Protein AF-A0A4R3K3B2-F1 (afdb_monomer)

Secondary structure (DSSP, 8-state):
---TTS-HHHHHHHHHHHH-S-EEHHHHHHHHHHHHT---S-HHHHHHHHHHHHHT-TTEEEEETTEEEETTTS-GGGGGSSS---------

Organism: NCBI:txid86956

Radius of gyration: 15.4 Å; Cα contacts (8 Å, |Δi|>4): 77; chains: 1; bounding box: 49×32×31 Å

Sequence (92 aa):
MDFTNKTDADVAYYILSELGEAIFYKELIMKVIEAKNKPIQSLPAVISEIYTMINMDSRFHHIGGGMWELTEWVPQDAKSMSASSASAANSK

Structure (mmCIF, N/CA/C/O backbone):
data_AF-A0A4R3K3B2-F1
#
_entry.id   AF-A0A4R3K3B2-F1
#
loop_
_atom_site.group_PDB
_atom_site.id
_atom_site.type_symbol
_atom_site.label_atom_id
_atom_site.label_alt_id
_atom_site.label_comp_id
_atom_site.label_asym_id
_atom_site.label_entity_id
_atom_site.label_seq_id
_atom_site.pdbx_PDB_ins_code
_atom_site.Cartn_x
_atom_site.Cartn_y
_atom_site.Cartn_z
_atom_site.occupancy
_atom_site.B_iso_or_equiv
_atom_site.auth_seq_id
_atom_site.auth_comp_id
_atom_site.auth_asym_id
_atom_site.auth_atom_id
_atom_site.pdbx_PDB_model_num
ATOM 1 N N . MET A 1 1 ? -17.329 -5.927 -5.373 1.00 64.81 1 MET A N 1
ATOM 2 C CA . MET A 1 1 ? -16.615 -7.074 -4.773 1.00 64.81 1 MET A CA 1
ATOM 3 C C . MET A 1 1 ? -16.617 -6.889 -3.261 1.00 64.81 1 MET A C 1
ATOM 5 O O . MET A 1 1 ? -16.506 -5.747 -2.836 1.00 64.81 1 MET A O 1
ATOM 9 N N . ASP A 1 2 ? -16.816 -7.943 -2.465 1.00 78.94 2 ASP A N 1
ATOM 10 C CA . ASP A 1 2 ? -16.788 -7.839 -0.996 1.00 78.94 2 ASP A CA 1
ATOM 11 C C . ASP A 1 2 ? -15.362 -8.082 -0.471 1.00 78.94 2 ASP A C 1
ATOM 13 O O . ASP A 1 2 ? -14.800 -9.167 -0.641 1.00 78.94 2 ASP A O 1
ATOM 17 N N . PHE A 1 3 ? -14.774 -7.056 0.148 1.00 86.69 3 PHE A N 1
ATOM 18 C CA . PHE A 1 3 ? -13.428 -7.084 0.732 1.00 86.69 3 PHE A CA 1
ATOM 19 C C . PHE A 1 3 ? -13.437 -7.250 2.255 1.00 86.69 3 PHE A C 1
ATOM 21 O O . PHE A 1 3 ? -12.375 -7.282 2.877 1.00 86.69 3 PHE A O 1
ATOM 28 N N . THR A 1 4 ? -14.611 -7.396 2.873 1.00 79.25 4 THR A N 1
ATOM 29 C CA . THR A 1 4 ? -14.772 -7.392 4.334 1.00 79.25 4 THR A CA 1
ATOM 30 C C . THR A 1 4 ? -13.892 -8.437 5.031 1.00 79.25 4 THR A C 1
ATOM 32 O O . THR A 1 4 ? -13.289 -8.145 6.071 1.00 79.25 4 THR A O 1
ATOM 35 N N . ASN A 1 5 ? -13.760 -9.618 4.416 1.00 84.44 5 ASN A N 1
ATOM 36 C CA . ASN A 1 5 ? -13.000 -10.767 4.924 1.00 84.44 5 ASN A CA 1
ATOM 37 C C . ASN A 1 5 ? -11.605 -10.933 4.289 1.00 84.44 5 ASN A C 1
ATOM 39 O O . ASN A 1 5 ? -10.952 -11.948 4.514 1.00 84.44 5 ASN A O 1
ATOM 43 N N . LYS A 1 6 ? -11.145 -9.971 3.479 1.00 90.56 6 LYS A N 1
ATOM 44 C CA . LYS A 1 6 ? -9.824 -10.014 2.835 1.00 90.56 6 LYS A CA 1
ATOM 45 C C . LYS A 1 6 ? -8.775 -9.263 3.660 1.00 90.56 6 LYS A C 1
ATOM 47 O O . LYS A 1 6 ? -9.076 -8.268 4.334 1.00 90.56 6 LYS A O 1
ATOM 52 N N . THR A 1 7 ? -7.534 -9.746 3.608 1.00 94.44 7 THR A N 1
ATOM 53 C CA . THR A 1 7 ? -6.393 -9.046 4.215 1.00 94.44 7 THR A CA 1
ATOM 54 C C . THR A 1 7 ? -6.118 -7.744 3.461 1.00 94.44 7 THR A C 1
ATOM 56 O O . THR A 1 7 ? -6.496 -7.608 2.300 1.00 94.44 7 THR A O 1
ATOM 59 N N . ASP A 1 8 ? -5.475 -6.766 4.101 1.00 95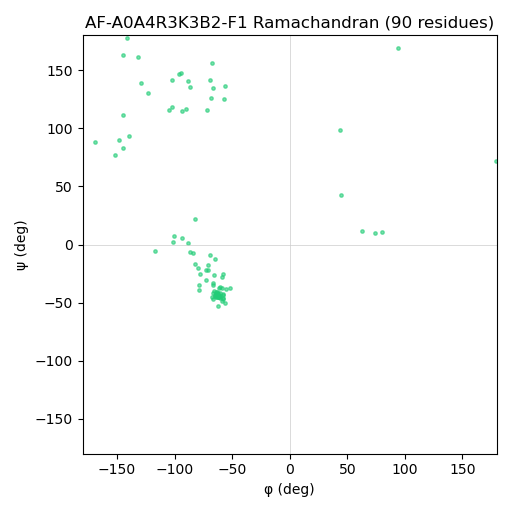.25 8 ASP A N 1
ATOM 60 C CA . ASP A 1 8 ? -5.115 -5.500 3.442 1.00 95.25 8 ASP A CA 1
ATOM 61 C C . ASP A 1 8 ? -4.210 -5.716 2.225 1.00 95.25 8 ASP A C 1
ATOM 63 O O . ASP A 1 8 ? -4.406 -5.084 1.188 1.00 95.25 8 ASP A O 1
ATOM 67 N N . ALA A 1 9 ? -3.292 -6.680 2.322 1.00 96.62 9 ALA A N 1
ATOM 68 C CA . ALA A 1 9 ? -2.444 -7.097 1.216 1.00 96.62 9 ALA A CA 1
ATOM 69 C C . ALA A 1 9 ? -3.257 -7.717 0.064 1.00 96.62 9 ALA A C 1
ATOM 71 O O . ALA A 1 9 ? -3.024 -7.392 -1.092 1.00 96.62 9 ALA A O 1
ATOM 72 N N . ASP A 1 10 ? -4.275 -8.540 0.334 1.00 96.94 10 ASP A N 1
ATOM 73 C CA . ASP A 1 10 ? -5.113 -9.093 -0.744 1.00 96.94 10 ASP A CA 1
ATOM 74 C C . ASP A 1 10 ? -5.937 -8.023 -1.463 1.00 96.94 10 ASP A C 1
ATOM 76 O O . ASP A 1 10 ? -6.160 -8.114 -2.671 1.00 96.94 10 ASP A O 1
ATOM 80 N N . VAL A 1 11 ? -6.395 -7.007 -0.729 1.00 97.12 11 VAL A N 1
ATOM 81 C CA . VAL A 1 11 ? -7.095 -5.857 -1.314 1.00 97.12 11 VAL A CA 1
ATOM 82 C C . VAL A 1 11 ? -6.131 -5.039 -2.172 1.00 97.12 11 VAL A C 1
ATOM 84 O O . VAL A 1 11 ? -6.464 -4.707 -3.306 1.00 97.12 11 VAL A O 1
ATOM 87 N N . ALA A 1 12 ? -4.922 -4.766 -1.673 1.00 97.69 12 ALA A N 1
ATOM 88 C CA . ALA A 1 12 ? -3.883 -4.060 -2.420 1.00 97.69 12 ALA A CA 1
ATOM 89 C C . ALA A 1 12 ? -3.478 -4.811 -3.701 1.00 97.69 12 ALA A C 1
ATOM 91 O O . ALA A 1 12 ? -3.3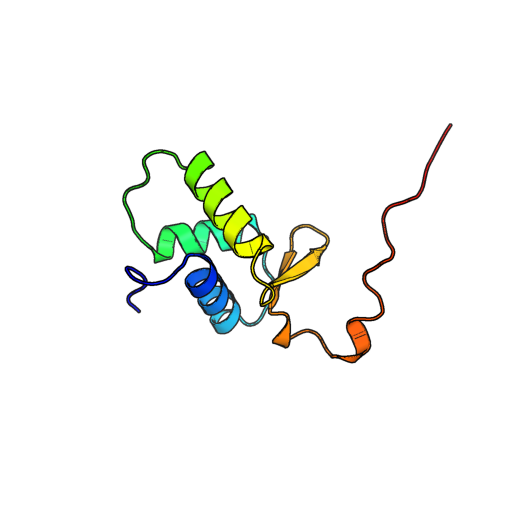47 -4.193 -4.756 1.00 97.69 12 ALA A O 1
ATOM 92 N N . TYR A 1 13 ? -3.347 -6.140 -3.627 1.00 97.62 13 TYR A N 1
ATOM 93 C CA . TYR A 1 13 ? -3.041 -6.991 -4.778 1.00 97.62 13 TYR A CA 1
ATOM 94 C C . TYR A 1 13 ? -4.135 -6.881 -5.840 1.00 97.62 13 TYR A C 1
ATOM 96 O O . TYR A 1 13 ? -3.835 -6.681 -7.014 1.00 97.62 13 TYR A O 1
ATOM 104 N N . TYR A 1 14 ? -5.405 -6.955 -5.429 1.00 97.00 14 TYR A N 1
ATOM 105 C CA . TYR A 1 14 ? -6.532 -6.786 -6.344 1.00 97.00 14 TYR A CA 1
ATOM 106 C C . TYR A 1 14 ? -6.546 -5.392 -6.984 1.00 97.00 14 TYR A C 1
ATOM 108 O O . TYR A 1 14 ? -6.705 -5.286 -8.193 1.00 97.00 14 TYR A O 1
ATOM 116 N N . ILE A 1 15 ? -6.326 -4.329 -6.204 1.00 97.25 15 ILE A N 1
ATOM 117 C CA . ILE A 1 15 ? -6.282 -2.953 -6.723 1.00 97.25 15 ILE A CA 1
ATOM 118 C C . ILE A 1 15 ? -5.206 -2.802 -7.800 1.00 97.25 15 ILE A C 1
ATOM 120 O O . ILE A 1 15 ? -5.488 -2.238 -8.853 1.00 97.25 15 ILE A O 1
ATOM 124 N N . LEU A 1 16 ? -3.993 -3.305 -7.551 1.00 97.50 16 LEU A N 1
ATOM 125 C CA . LEU A 1 16 ? -2.925 -3.277 -8.549 1.00 97.50 16 LEU A CA 1
ATOM 126 C C . LEU A 1 16 ? -3.279 -4.139 -9.766 1.00 97.50 16 LEU A C 1
ATOM 128 O O . LEU A 1 16 ? -3.116 -3.678 -10.889 1.00 97.50 16 LEU A O 1
ATOM 132 N N . SER A 1 17 ? -3.821 -5.341 -9.558 1.00 96.62 17 SER A N 1
ATOM 133 C CA . SER A 1 17 ? -4.220 -6.249 -10.645 1.00 96.62 17 SER A CA 1
ATOM 134 C C . SER A 1 17 ? -5.238 -5.614 -11.595 1.00 96.62 17 SER A C 1
ATOM 136 O O . SER A 1 17 ? -5.106 -5.743 -12.807 1.00 96.62 17 SER A O 1
ATOM 138 N N . GLU A 1 18 ? -6.232 -4.905 -11.055 1.00 96.69 18 GLU A N 1
ATOM 139 C CA . GLU A 1 18 ? -7.250 -4.215 -11.857 1.00 96.69 18 GLU A CA 1
ATOM 140 C C . GLU A 1 18 ? -6.705 -2.967 -12.554 1.00 96.69 18 GLU A C 1
ATOM 142 O O . GLU A 1 18 ? -7.195 -2.589 -13.616 1.00 96.69 18 GLU A O 1
ATOM 147 N N . LEU A 1 19 ? -5.722 -2.299 -11.945 1.00 96.56 19 LEU A N 1
ATOM 148 C CA . LEU A 1 19 ? -5.137 -1.085 -12.496 1.00 96.56 19 LEU A CA 1
ATOM 149 C C . LEU A 1 19 ? -4.123 -1.381 -13.612 1.00 96.56 19 LEU A C 1
ATOM 151 O O . LEU A 1 19 ? -4.087 -0.664 -14.607 1.00 96.56 19 LEU A O 1
ATOM 155 N N . GLY A 1 20 ? -3.313 -2.431 -13.454 1.00 95.69 20 GLY A N 1
ATOM 156 C CA . GLY A 1 20 ? -2.326 -2.869 -14.445 1.00 95.69 20 GLY A CA 1
ATOM 157 C C . GLY A 1 20 ? -1.074 -1.990 -14.566 1.00 95.69 20 GLY A C 1
ATOM 158 O O . GLY A 1 20 ? -0.292 -2.184 -15.493 1.00 95.69 20 GLY A O 1
ATOM 159 N N . GLU A 1 21 ? -0.867 -1.037 -13.656 1.00 95.31 21 GLU A N 1
ATOM 160 C CA . GLU A 1 21 ? 0.313 -0.166 -13.617 1.00 95.31 21 GLU A CA 1
ATOM 161 C C . GLU A 1 21 ? 0.742 0.163 -12.180 1.00 95.31 21 GLU A C 1
ATOM 163 O O . GLU A 1 21 ? -0.009 -0.023 -11.217 1.00 95.31 21 GLU A O 1
ATOM 168 N N . ALA A 1 22 ? 1.981 0.639 -12.033 1.00 96.62 22 ALA A N 1
ATOM 169 C CA . ALA A 1 22 ? 2.533 1.040 -10.748 1.00 96.62 22 ALA A CA 1
ATOM 170 C C . ALA A 1 22 ? 1.860 2.317 -10.222 1.00 96.62 22 ALA A C 1
ATOM 172 O O . ALA A 1 22 ? 1.642 3.265 -10.976 1.00 96.62 22 ALA A O 1
ATOM 173 N N . IL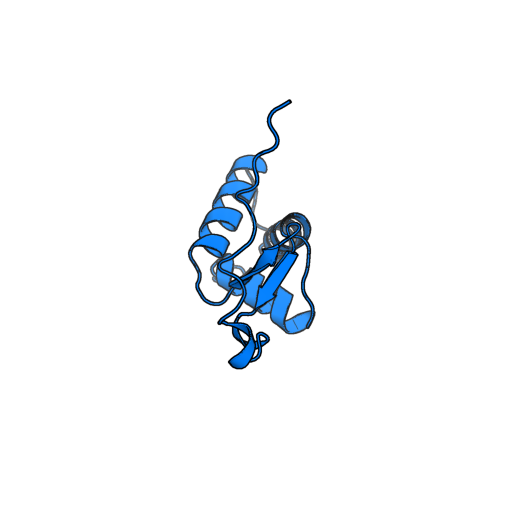E A 1 23 ? 1.625 2.395 -8.909 1.00 98.06 23 ILE A N 1
ATOM 174 C CA . ILE A 1 23 ? 1.063 3.596 -8.264 1.00 98.06 23 ILE A CA 1
ATOM 175 C C . ILE A 1 23 ? 1.823 4.026 -7.030 1.00 98.06 23 ILE A C 1
ATOM 177 O O . ILE A 1 23 ? 2.554 3.256 -6.407 1.00 98.06 23 ILE A O 1
ATOM 181 N N . PHE A 1 24 ? 1.612 5.281 -6.643 1.00 98.00 24 PHE A N 1
ATOM 182 C CA . PHE A 1 24 ? 2.216 5.833 -5.448 1.00 98.00 24 PHE A CA 1
ATOM 183 C C . PHE A 1 24 ? 1.652 5.157 -4.190 1.00 98.00 24 PHE A C 1
ATOM 185 O O . PHE A 1 24 ? 0.438 5.012 -4.037 1.00 98.00 24 PHE A O 1
ATOM 192 N N . TYR A 1 25 ? 2.525 4.785 -3.248 1.00 95.75 25 TYR A N 1
ATOM 193 C CA . TYR A 1 25 ? 2.162 4.011 -2.051 1.00 95.75 25 TYR A CA 1
ATOM 194 C C . TYR A 1 25 ? 0.995 4.629 -1.271 1.00 95.75 25 TYR A C 1
ATOM 196 O O . TYR A 1 25 ? 0.129 3.923 -0.759 1.00 95.75 25 TYR A O 1
ATOM 204 N N . LYS A 1 26 ? 0.955 5.966 -1.196 1.00 96.25 26 LYS A N 1
ATOM 205 C CA . LYS A 1 26 ? -0.105 6.689 -0.497 1.00 96.25 26 LYS A CA 1
ATOM 206 C C . LYS A 1 26 ? -1.455 6.463 -1.175 1.00 96.25 26 LYS A C 1
ATOM 208 O O . LYS A 1 26 ? -2.433 6.234 -0.476 1.00 96.25 26 LYS A O 1
ATOM 213 N N . GLU A 1 27 ? -1.516 6.500 -2.504 1.00 97.88 27 GLU A N 1
ATOM 214 C CA . GLU A 1 27 ? -2.755 6.221 -3.237 1.00 97.88 27 GLU A CA 1
ATOM 215 C C . GLU A 1 27 ? -3.185 4.766 -3.080 1.00 97.88 27 GLU A C 1
ATOM 217 O O . GLU A 1 27 ? -4.364 4.513 -2.840 1.00 97.88 27 GLU A O 1
ATOM 222 N N . LEU A 1 28 ? -2.242 3.819 -3.140 1.00 98.06 28 LEU A N 1
ATOM 223 C CA . LEU A 1 28 ? -2.533 2.403 -2.913 1.00 98.06 28 LEU A CA 1
ATOM 224 C C . LEU A 1 28 ? -3.184 2.183 -1.541 1.00 98.06 28 LEU A C 1
ATOM 226 O O . LEU A 1 28 ? -4.249 1.577 -1.453 1.00 98.06 28 LEU A O 1
ATOM 230 N N . ILE A 1 29 ? -2.588 2.733 -0.478 1.00 97.50 29 ILE A N 1
ATOM 231 C CA . ILE A 1 29 ? -3.115 2.620 0.888 1.00 97.50 29 ILE A CA 1
ATOM 232 C C . ILE A 1 29 ? -4.504 3.251 0.999 1.00 97.50 29 ILE A C 1
ATOM 234 O O . ILE A 1 29 ? -5.404 2.643 1.574 1.00 97.50 29 ILE A O 1
ATOM 238 N N . MET A 1 30 ? -4.706 4.446 0.437 1.00 97.19 30 MET A N 1
ATOM 239 C CA . MET A 1 30 ? -6.014 5.107 0.489 1.00 97.19 30 MET A CA 1
ATOM 240 C C . MET A 1 30 ? -7.092 4.288 -0.231 1.00 97.19 30 MET A C 1
ATOM 242 O O . MET A 1 30 ? -8.170 4.093 0.326 1.00 97.19 30 MET A O 1
ATOM 246 N N . LYS A 1 31 ? -6.780 3.711 -1.400 1.00 97.19 31 LYS A N 1
ATOM 247 C CA . LYS A 1 31 ? -7.696 2.811 -2.119 1.00 97.19 31 LYS A CA 1
ATOM 248 C C . LYS A 1 31 ? -8.033 1.554 -1.305 1.00 97.19 31 LYS A C 1
ATOM 250 O O . LYS A 1 31 ? -9.180 1.115 -1.327 1.00 97.19 31 LYS A O 1
ATOM 255 N N . VAL A 1 32 ? -7.080 0.988 -0.555 1.00 96.62 32 VAL A N 1
ATOM 256 C CA . VAL A 1 32 ? -7.337 -0.156 0.349 1.00 96.62 32 VAL A CA 1
ATOM 257 C C . VAL A 1 32 ? -8.300 0.232 1.471 1.00 96.62 32 VAL A C 1
ATOM 259 O O . VAL A 1 32 ? -9.250 -0.502 1.752 1.00 96.62 32 VAL A O 1
ATOM 262 N N . ILE A 1 33 ? -8.083 1.394 2.092 1.00 95.06 33 ILE A N 1
ATOM 263 C CA . ILE A 1 33 ? -8.943 1.921 3.158 1.00 95.06 33 ILE A CA 1
ATOM 264 C C . ILE A 1 33 ? -10.381 2.099 2.651 1.00 95.06 33 ILE A C 1
ATOM 266 O O . ILE A 1 33 ? -11.325 1.623 3.287 1.00 95.06 33 ILE A O 1
ATOM 270 N N . GLU A 1 34 ? -10.539 2.737 1.491 1.00 94.00 34 GLU A N 1
ATOM 271 C CA . GLU A 1 34 ? -11.835 2.959 0.844 1.00 94.00 34 GLU A CA 1
ATOM 272 C C . GLU A 1 34 ? -12.530 1.637 0.491 1.00 94.00 34 GLU A C 1
ATOM 274 O O . GLU A 1 34 ? -13.714 1.463 0.781 1.00 94.00 34 GLU A O 1
ATOM 279 N N . ALA A 1 35 ? -11.792 0.671 -0.065 1.00 93.69 35 ALA A N 1
ATOM 280 C CA . ALA A 1 35 ? -12.334 -0.624 -0.471 1.00 93.69 35 ALA A CA 1
ATOM 281 C C . ALA A 1 35 ? -12.815 -1.482 0.711 1.00 93.69 35 ALA A C 1
ATOM 283 O O . ALA A 1 35 ? -13.785 -2.230 0.576 1.00 93.69 35 ALA A O 1
ATOM 284 N N . LYS A 1 36 ? -12.158 -1.388 1.876 1.00 90.00 36 LYS A N 1
ATOM 285 C CA . LYS A 1 36 ? -12.555 -2.144 3.075 1.00 90.00 36 LYS A CA 1
ATOM 286 C C . LYS A 1 36 ? -13.757 -1.540 3.788 1.00 90.00 36 LYS A C 1
ATOM 288 O O . LYS A 1 36 ? -14.450 -2.283 4.479 1.00 90.00 36 LYS A O 1
ATOM 293 N N . ASN A 1 37 ? -13.990 -0.233 3.635 1.00 86.50 37 ASN A N 1
ATOM 294 C CA . ASN A 1 37 ? -15.128 0.500 4.199 1.00 86.50 37 ASN A CA 1
ATOM 295 C C . ASN A 1 37 ? -15.414 0.146 5.6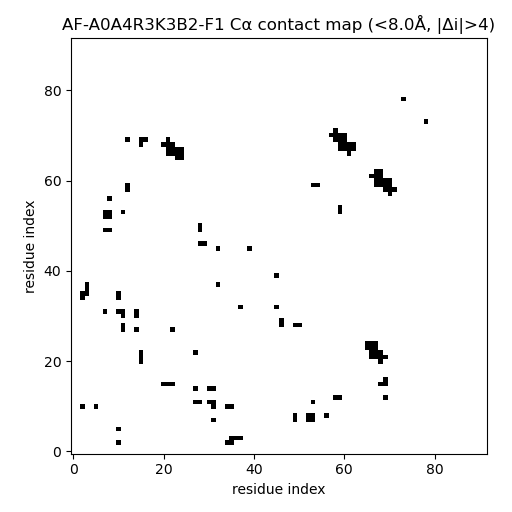78 1.00 86.50 37 ASN A C 1
ATOM 297 O O . ASN A 1 37 ? -16.555 -0.083 6.084 1.00 86.50 37 ASN A O 1
ATOM 301 N N . LYS A 1 38 ? -14.348 0.033 6.485 1.00 82.12 38 LYS A N 1
ATOM 302 C CA . LYS A 1 38 ? -14.429 -0.272 7.922 1.00 82.12 38 LYS A CA 1
ATOM 303 C C . LYS A 1 38 ? -14.371 1.026 8.731 1.00 82.12 38 LYS A C 1
ATOM 305 O O . LYS A 1 38 ? -13.659 1.942 8.326 1.00 82.12 38 LYS A O 1
ATOM 310 N N . PRO A 1 39 ? -15.051 1.117 9.888 1.00 86.94 39 PRO A N 1
ATOM 311 C CA . PRO A 1 39 ? -14.898 2.253 10.791 1.00 86.94 39 PRO A CA 1
ATOM 312 C C . PRO A 1 39 ? -13.435 2.438 11.211 1.00 86.94 39 PRO A C 1
ATOM 314 O O . PRO A 1 39 ? -12.810 1.515 11.734 1.00 86.94 39 PRO A O 1
ATOM 317 N N . ILE A 1 40 ? -12.898 3.639 10.997 1.00 88.38 40 ILE A N 1
ATOM 318 C CA . ILE A 1 40 ? -11.500 3.972 11.283 1.00 88.38 40 ILE A CA 1
ATOM 319 C C . ILE A 1 40 ? -11.454 4.815 12.551 1.00 88.38 40 ILE A C 1
ATOM 321 O O . ILE A 1 40 ? -11.954 5.936 12.572 1.00 88.38 40 ILE A O 1
ATOM 325 N N . GLN A 1 41 ? -10.828 4.293 13.606 1.00 88.56 41 GLN A N 1
ATOM 326 C CA . GLN A 1 41 ? -10.619 5.062 14.839 1.00 88.56 41 GLN A CA 1
ATOM 327 C C . GLN A 1 41 ? -9.439 6.034 14.711 1.00 88.56 41 GLN A C 1
ATOM 329 O O . GLN A 1 41 ? -9.471 7.132 15.258 1.00 88.56 41 GLN A O 1
ATOM 334 N N . SER A 1 42 ? -8.395 5.633 13.980 1.00 95.50 42 SER A N 1
ATOM 335 C CA . SER A 1 42 ? -7.190 6.430 13.754 1.00 95.50 42 SER A CA 1
ATOM 336 C C . SER A 1 42 ? -6.649 6.179 12.353 1.00 95.50 42 SER A C 1
ATOM 338 O O . SER A 1 42 ? -6.149 5.095 12.049 1.00 95.50 42 SER A O 1
ATOM 340 N N . LEU A 1 43 ? -6.743 7.196 11.496 1.00 93.50 43 LEU A N 1
ATOM 341 C CA . LEU A 1 43 ? -6.238 7.119 10.127 1.00 93.50 43 LEU A CA 1
ATOM 342 C C . LEU A 1 43 ? -4.718 6.853 10.076 1.00 93.50 43 LEU A C 1
ATOM 344 O O . LEU A 1 43 ? -4.317 5.961 9.331 1.00 93.50 43 LEU A O 1
ATOM 348 N N . PRO A 1 44 ? -3.862 7.517 10.884 1.00 95.62 44 PRO A N 1
ATOM 349 C CA . PRO A 1 44 ? -2.427 7.217 10.902 1.00 95.62 44 PRO A CA 1
ATOM 350 C C . PRO A 1 44 ? -2.095 5.774 11.306 1.00 95.62 44 PRO A C 1
ATOM 352 O O . PRO A 1 44 ? -1.162 5.184 10.758 1.00 95.62 44 PRO A O 1
ATOM 355 N N . ALA A 1 45 ? -2.857 5.199 12.243 1.00 95.50 45 ALA A N 1
ATOM 356 C CA . ALA A 1 45 ? -2.654 3.818 12.676 1.00 95.50 45 ALA A CA 1
ATOM 357 C C . ALA A 1 45 ? -2.976 2.834 11.544 1.00 95.50 45 ALA A C 1
ATOM 359 O O . ALA A 1 45 ? -2.153 1.979 11.230 1.00 95.50 45 ALA A O 1
ATOM 360 N N . VAL A 1 46 ? -4.116 3.025 10.872 1.00 95.50 46 VAL A N 1
ATOM 361 C CA . VAL A 1 46 ? -4.525 2.187 9.735 1.00 95.50 46 VAL A CA 1
ATOM 362 C C . VAL A 1 46 ? -3.551 2.311 8.561 1.00 95.50 46 VAL A C 1
ATOM 364 O O . VAL A 1 46 ? -3.178 1.303 7.969 1.00 95.50 46 VAL A O 1
ATOM 367 N N . ILE A 1 47 ? -3.066 3.519 8.251 1.00 96.06 47 ILE A N 1
ATOM 368 C CA . ILE A 1 47 ? -2.035 3.712 7.217 1.00 96.06 47 ILE A CA 1
ATOM 369 C C . ILE A 1 47 ? -0.771 2.909 7.551 1.00 96.06 47 ILE A C 1
ATOM 371 O O . ILE A 1 47 ? -0.225 2.235 6.680 1.00 96.06 47 ILE A O 1
ATOM 375 N N . SER A 1 48 ? -0.316 2.966 8.806 1.00 96.31 48 SER A N 1
ATOM 376 C CA . SER A 1 48 ? 0.899 2.270 9.252 1.00 96.31 48 SER A CA 1
ATOM 377 C C . SER A 1 48 ? 0.741 0.748 9.199 1.00 96.31 48 SER A C 1
ATOM 379 O O . SER A 1 48 ? 1.661 0.044 8.781 1.00 96.31 48 SER A O 1
ATOM 381 N N . GLU A 1 49 ? -0.431 0.242 9.583 1.00 95.62 49 GLU A N 1
ATOM 382 C CA . GLU A 1 49 ? -0.778 -1.179 9.520 1.00 95.62 49 GLU A CA 1
ATOM 383 C C . GLU A 1 49 ? -0.774 -1.688 8.074 1.00 95.62 49 GLU A C 1
ATOM 385 O O . GLU A 1 49 ? -0.049 -2.631 7.760 1.00 95.62 49 GLU A O 1
ATOM 390 N N . ILE A 1 50 ? -1.496 -1.016 7.169 1.00 96.69 5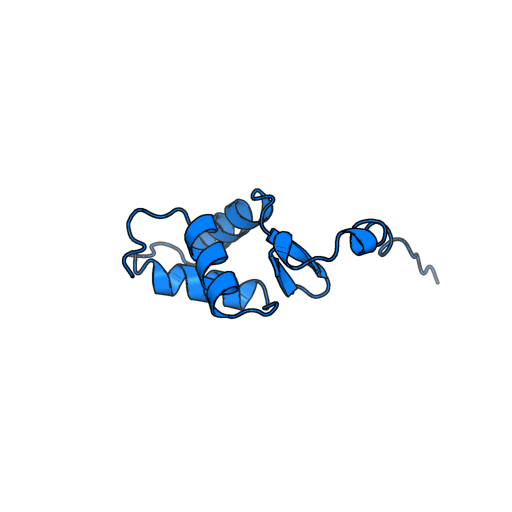0 ILE A N 1
ATOM 391 C CA . ILE A 1 50 ? -1.560 -1.397 5.750 1.00 96.69 50 ILE A CA 1
ATOM 392 C C . ILE A 1 50 ? -0.170 -1.329 5.113 1.00 96.69 50 ILE A C 1
ATOM 394 O O . ILE A 1 50 ? 0.234 -2.264 4.424 1.00 96.69 50 ILE A O 1
ATOM 398 N N . TYR A 1 51 ? 0.587 -0.257 5.368 1.00 96.31 51 TYR A N 1
ATOM 399 C CA . TYR A 1 51 ? 1.955 -0.128 4.867 1.00 96.31 51 TYR A CA 1
ATOM 400 C C . TYR A 1 51 ? 2.837 -1.289 5.341 1.00 96.31 51 TYR A C 1
ATOM 402 O O . TYR A 1 51 ? 3.575 -1.863 4.546 1.00 96.31 51 TYR A O 1
ATOM 410 N N . THR A 1 52 ? 2.742 -1.675 6.615 1.00 96.44 52 THR A N 1
ATOM 411 C CA . THR A 1 52 ? 3.502 -2.809 7.164 1.00 96.44 52 THR A CA 1
ATOM 412 C C . THR A 1 52 ? 3.107 -4.120 6.489 1.00 96.44 52 THR A C 1
ATOM 414 O O . THR A 1 52 ? 3.983 -4.876 6.082 1.00 96.44 52 THR A O 1
ATOM 417 N N . MET A 1 53 ? 1.808 -4.370 6.311 1.00 96.25 53 MET A N 1
ATOM 418 C CA . MET A 1 53 ? 1.312 -5.584 5.655 1.00 96.25 53 MET A CA 1
ATOM 419 C C . MET A 1 53 ? 1.773 -5.686 4.198 1.00 96.25 53 MET A C 1
ATOM 421 O O . MET A 1 53 ? 2.204 -6.755 3.781 1.00 96.25 53 MET A O 1
ATOM 425 N N . ILE A 1 54 ? 1.740 -4.581 3.445 1.00 96.31 54 ILE A N 1
ATOM 426 C CA . ILE A 1 54 ? 2.228 -4.540 2.058 1.00 96.31 54 ILE A CA 1
ATOM 427 C C . ILE A 1 54 ? 3.742 -4.784 2.004 1.00 96.31 54 ILE A C 1
ATOM 429 O O . ILE A 1 54 ? 4.198 -5.584 1.196 1.00 96.31 54 ILE A O 1
ATOM 433 N N . ASN A 1 55 ? 4.529 -4.153 2.885 1.00 94.44 55 ASN A N 1
ATOM 434 C CA . ASN A 1 55 ? 5.988 -4.340 2.900 1.00 94.44 55 ASN A CA 1
ATOM 435 C C . ASN A 1 55 ? 6.429 -5.762 3.272 1.00 94.44 55 ASN A C 1
ATOM 437 O O . ASN A 1 55 ? 7.524 -6.172 2.899 1.00 94.44 55 ASN A O 1
ATOM 441 N N . MET A 1 56 ? 5.614 -6.497 4.031 1.00 96.19 56 MET A N 1
ATOM 442 C CA . MET A 1 56 ? 5.913 -7.877 4.427 1.00 96.19 56 MET A CA 1
ATOM 443 C C . MET A 1 56 ? 5.462 -8.911 3.384 1.00 96.19 56 MET A C 1
ATOM 445 O O . MET A 1 56 ? 5.758 -10.096 3.537 1.00 96.19 56 MET A O 1
ATOM 449 N N . ASP A 1 57 ? 4.755 -8.493 2.333 1.00 96.94 57 ASP A N 1
ATOM 450 C CA . ASP A 1 57 ? 4.184 -9.380 1.326 1.00 96.94 57 ASP A CA 1
ATOM 451 C C . ASP A 1 57 ? 5.029 -9.377 0.040 1.00 96.94 57 ASP A C 1
ATOM 453 O O . ASP A 1 57 ? 5.189 -8.365 -0.641 1.00 96.94 57 ASP A O 1
ATOM 457 N N . SER A 1 58 ? 5.577 -10.543 -0.312 1.00 95.62 58 SER A N 1
ATOM 458 C CA . SER A 1 58 ? 6.507 -10.706 -1.438 1.00 95.62 58 SER A CA 1
ATOM 459 C C . SER A 1 58 ? 5.873 -10.525 -2.823 1.00 95.62 58 SER A C 1
ATOM 461 O O . SER A 1 58 ? 6.593 -10.461 -3.826 1.00 95.62 58 SER A O 1
ATOM 463 N N . ARG A 1 59 ? 4.538 -10.431 -2.909 1.00 96.69 59 ARG A N 1
ATOM 464 C CA . ARG A 1 59 ? 3.825 -10.141 -4.162 1.00 96.69 59 ARG A CA 1
ATOM 465 C C . ARG A 1 59 ? 4.024 -8.703 -4.628 1.00 96.69 59 ARG A C 1
ATOM 467 O O . ARG A 1 59 ? 3.779 -8.428 -5.799 1.00 96.69 59 ARG A O 1
ATOM 474 N N . PHE A 1 60 ? 4.460 -7.810 -3.746 1.00 96.88 60 PHE A N 1
ATOM 475 C CA . PHE A 1 60 ? 4.639 -6.398 -4.043 1.00 96.88 60 PHE A CA 1
ATOM 476 C C . PHE A 1 60 ? 6.108 -6.056 -4.274 1.00 96.88 60 PHE A C 1
ATOM 478 O O . PHE A 1 60 ? 6.998 -6.536 -3.570 1.00 96.88 60 PHE A O 1
ATOM 485 N N . HIS A 1 61 ? 6.353 -5.177 -5.240 1.00 94.69 61 HIS A N 1
ATOM 486 C CA . HIS A 1 61 ? 7.677 -4.674 -5.560 1.00 94.69 61 HIS A CA 1
ATOM 487 C C . HIS A 1 61 ? 7.704 -3.147 -5.475 1.00 94.69 61 HIS A C 1
ATOM 489 O O . HIS A 1 61 ? 6.849 -2.458 -6.033 1.00 94.69 61 HIS A O 1
ATOM 495 N N . HIS A 1 62 ? 8.698 -2.614 -4.763 1.00 93.31 62 HIS A N 1
ATOM 496 C CA . HIS A 1 62 ? 8.973 -1.182 -4.706 1.00 93.31 62 HIS A CA 1
ATOM 497 C C . HIS A 1 62 ? 10.019 -0.828 -5.761 1.00 93.31 62 HIS A C 1
ATOM 499 O O . HIS A 1 62 ? 11.168 -1.256 -5.663 1.00 93.31 62 HIS A O 1
ATOM 505 N N . ILE A 1 63 ? 9.625 -0.026 -6.751 1.00 91.25 63 ILE A N 1
ATOM 506 C CA . ILE A 1 63 ? 10.487 0.350 -7.889 1.00 91.25 63 ILE A CA 1
ATOM 507 C C . ILE A 1 63 ? 11.246 1.668 -7.669 1.00 91.25 63 ILE A C 1
ATOM 509 O O . ILE A 1 63 ? 11.917 2.167 -8.570 1.00 91.25 63 ILE A O 1
ATOM 513 N N . GLY A 1 64 ? 11.152 2.251 -6.470 1.00 91.56 64 GLY A N 1
ATOM 514 C CA . GLY A 1 64 ? 11.710 3.566 -6.152 1.00 91.56 64 GLY A CA 1
ATOM 515 C C . GLY A 1 64 ? 10.701 4.708 -6.312 1.00 91.56 64 GLY A C 1
ATOM 516 O O . GLY A 1 64 ? 9.575 4.529 -6.767 1.00 91.56 64 GLY A O 1
ATOM 517 N N . GLY A 1 65 ? 11.060 5.901 -5.825 1.00 92.19 65 GLY A N 1
ATOM 518 C CA . GLY A 1 65 ? 10.194 7.092 -5.905 1.00 92.19 65 GLY A CA 1
ATOM 519 C C . GLY A 1 65 ? 8.857 6.984 -5.155 1.00 92.19 65 GLY A C 1
ATOM 520 O O . GLY A 1 65 ? 7.985 7.824 -5.336 1.00 92.19 65 GLY A O 1
ATOM 521 N N . GLY A 1 66 ? 8.683 5.955 -4.316 1.00 93.81 66 GLY A N 1
ATOM 522 C CA . GLY A 1 66 ? 7.416 5.662 -3.637 1.00 93.81 66 GLY A CA 1
ATOM 523 C C . GLY A 1 66 ? 6.391 4.925 -4.504 1.00 93.81 66 GLY A C 1
ATOM 524 O O . GLY A 1 66 ? 5.244 4.811 -4.080 1.00 93.81 66 GLY A O 1
ATOM 525 N N . MET A 1 67 ? 6.790 4.430 -5.676 1.00 96.69 67 MET A N 1
ATOM 526 C CA . MET A 1 67 ? 5.937 3.668 -6.585 1.00 96.69 67 MET A CA 1
ATOM 527 C C . MET A 1 67 ? 5.973 2.174 -6.253 1.00 96.69 67 MET A C 1
ATOM 529 O O . MET A 1 67 ? 7.027 1.625 -5.919 1.00 96.69 67 MET A O 1
ATOM 533 N N . TRP A 1 68 ? 4.812 1.536 -6.345 1.00 96.62 68 TRP A N 1
ATOM 534 C CA . TRP A 1 68 ? 4.596 0.129 -6.028 1.00 96.62 68 TRP A CA 1
ATOM 535 C C . TRP A 1 68 ? 3.878 -0.580 -7.164 1.00 96.62 68 TRP A C 1
ATOM 537 O O . TRP A 1 68 ? 2.926 -0.044 -7.729 1.00 96.62 68 TRP A O 1
ATOM 547 N N . GLU A 1 69 ? 4.317 -1.800 -7.444 1.00 96.44 69 GLU A N 1
ATOM 548 C CA . GLU A 1 69 ? 3.771 -2.674 -8.478 1.00 96.44 69 GLU A CA 1
ATOM 549 C C . GLU A 1 69 ? 3.725 -4.134 -8.010 1.00 96.44 69 GLU A C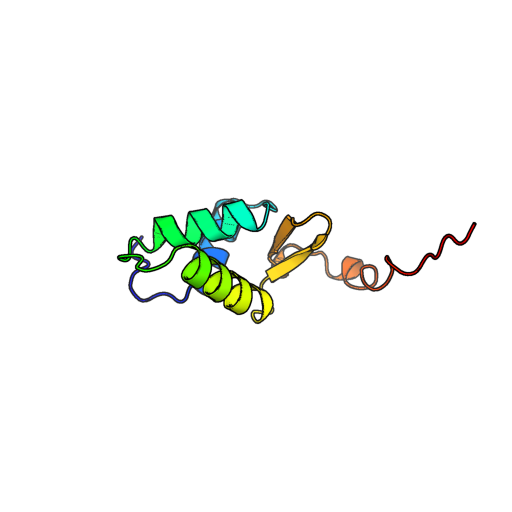 1
ATOM 551 O O . GLU A 1 69 ? 4.152 -4.451 -6.895 1.00 96.44 69 GLU A O 1
ATOM 556 N N . LEU A 1 70 ? 3.208 -5.034 -8.851 1.00 97.12 70 LEU A N 1
ATOM 557 C CA . LEU A 1 70 ? 3.248 -6.467 -8.570 1.00 97.12 70 LEU A CA 1
ATOM 558 C C . LEU A 1 70 ? 4.553 -7.099 -9.063 1.00 97.12 70 LEU A C 1
ATOM 560 O O . LEU A 1 70 ? 4.970 -6.912 -10.203 1.00 97.12 70 LEU A O 1
ATOM 564 N N . THR A 1 71 ? 5.152 -7.949 -8.229 1.00 95.00 71 THR A N 1
ATOM 565 C CA . THR A 1 71 ? 6.375 -8.708 -8.538 1.00 95.00 71 THR A CA 1
ATOM 566 C C . THR A 1 71 ? 6.231 -9.594 -9.785 1.00 95.00 71 THR A C 1
ATOM 568 O O . THR A 1 71 ? 7.230 -9.931 -10.420 1.00 95.00 71 THR A O 1
ATOM 571 N N . GLU A 1 72 ? 5.009 -10.002 -10.139 1.00 93.69 72 GLU A N 1
ATOM 572 C CA . GLU A 1 72 ? 4.718 -10.798 -11.341 1.00 93.69 72 GLU A CA 1
ATOM 573 C C . GLU A 1 72 ? 4.831 -9.997 -12.649 1.00 93.69 72 GLU A C 1
ATOM 575 O O . GLU A 1 72 ? 5.056 -10.597 -13.699 1.00 93.69 72 GLU A O 1
ATOM 580 N N . TRP A 1 73 ? 4.727 -8.663 -12.595 1.00 93.31 73 TRP A N 1
ATOM 581 C CA . TRP A 1 73 ? 4.924 -7.790 -13.759 1.00 93.31 73 TRP A CA 1
ATOM 582 C C . TRP A 1 73 ? 6.406 -7.562 -14.065 1.00 93.31 73 TRP A C 1
ATOM 584 O O . TRP A 1 73 ? 6.757 -7.222 -15.193 1.00 93.31 73 TRP A O 1
ATOM 594 N N . VAL A 1 74 ? 7.280 -7.785 -13.077 1.00 83.94 74 VAL A N 1
ATOM 595 C CA . VAL A 1 74 ? 8.728 -7.599 -13.200 1.00 83.94 74 VAL A CA 1
ATOM 596 C C . VAL A 1 74 ? 9.317 -8.706 -14.084 1.00 83.94 74 VAL A C 1
ATOM 598 O O . VAL A 1 74 ? 9.320 -9.875 -13.671 1.00 83.94 74 VAL A O 1
ATOM 601 N N . PRO A 1 75 ? 9.885 -8.378 -15.264 1.00 81.06 75 PRO A N 1
ATOM 602 C CA . PRO A 1 75 ? 10.568 -9.359 -16.100 1.00 81.06 75 PRO A CA 1
ATOM 603 C C . PRO A 1 75 ? 11.679 -10.054 -15.305 1.00 81.06 75 PRO A C 1
ATOM 605 O O . PRO A 1 75 ? 12.430 -9.401 -14.579 1.00 81.06 75 PRO A O 1
ATOM 608 N N . GLN A 1 76 ? 11.804 -11.380 -15.426 1.00 68.19 76 GLN A N 1
ATOM 609 C CA . GLN A 1 76 ? 12.757 -12.152 -14.614 1.00 68.19 76 GLN A CA 1
ATOM 610 C C . GLN A 1 76 ? 14.215 -11.687 -14.794 1.00 68.19 76 GLN A C 1
ATOM 612 O O . GLN A 1 76 ? 14.983 -11.748 -13.836 1.00 68.19 76 GLN A O 1
ATOM 617 N N . ASP A 1 77 ? 14.560 -11.122 -15.955 1.00 61.66 77 ASP A N 1
ATOM 618 C CA . ASP A 1 77 ? 15.887 -10.563 -16.243 1.00 61.66 77 ASP A CA 1
ATOM 619 C C . ASP A 1 77 ? 16.189 -9.246 -15.492 1.00 61.66 77 ASP A C 1
ATOM 621 O O . ASP A 1 77 ? 17.351 -8.914 -15.262 1.00 61.66 77 ASP A O 1
ATOM 625 N N . ALA A 1 78 ? 15.167 -8.505 -15.044 1.00 58.69 78 ALA A N 1
ATOM 626 C CA . ALA A 1 78 ? 15.330 -7.231 -14.332 1.00 58.69 78 ALA A CA 1
ATOM 627 C C . ALA A 1 78 ? 15.619 -7.401 -12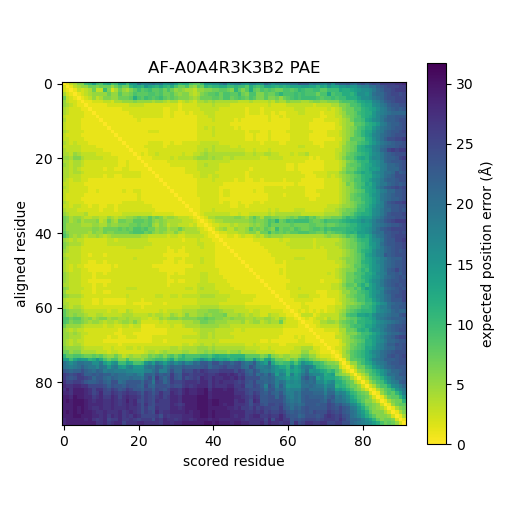.826 1.00 58.69 78 ALA A C 1
ATOM 629 O O . ALA A 1 78 ? 16.126 -6.480 -12.178 1.00 58.69 78 ALA A O 1
ATOM 630 N N . LYS A 1 79 ? 15.368 -8.590 -12.255 1.00 54.00 79 LYS A N 1
ATOM 631 C CA . LYS A 1 79 ? 15.570 -8.871 -10.817 1.00 54.00 79 LYS A CA 1
ATOM 632 C C . LYS A 1 79 ? 17.039 -8.805 -10.375 1.00 54.00 79 LYS A C 1
ATOM 634 O O . LYS A 1 79 ? 17.311 -8.753 -9.181 1.00 54.00 79 LYS A O 1
ATOM 639 N N . SER A 1 80 ? 17.981 -8.756 -11.321 1.00 49.75 80 SER A N 1
ATOM 640 C CA . SER A 1 80 ? 19.418 -8.650 -11.049 1.00 49.75 80 SER A CA 1
ATOM 641 C C . SER A 1 80 ? 19.925 -7.216 -10.811 1.00 49.75 80 SER A C 1
ATOM 643 O O . SER A 1 80 ? 21.096 -7.065 -10.464 1.00 49.75 80 SER A O 1
ATOM 645 N N . MET A 1 81 ? 19.118 -6.162 -11.007 1.00 48.34 81 MET A N 1
ATOM 646 C CA . MET A 1 81 ? 19.650 -4.787 -11.094 1.00 48.34 81 MET A CA 1
ATOM 647 C C . MET A 1 81 ? 19.192 -3.787 -10.017 1.00 48.34 81 MET A C 1
ATOM 649 O O . MET A 1 81 ? 19.759 -2.699 -9.967 1.00 48.34 81 MET A O 1
ATOM 653 N N . SER A 1 82 ? 18.258 -4.105 -9.107 1.00 49.25 82 SER A N 1
ATOM 654 C CA . SER A 1 82 ? 17.796 -3.103 -8.114 1.00 49.25 82 SER A CA 1
ATOM 655 C C . SER A 1 82 ? 18.606 -3.031 -6.806 1.00 49.25 82 SER A C 1
ATOM 657 O O . SER A 1 82 ? 18.330 -2.189 -5.954 1.00 49.25 82 SER A O 1
ATOM 659 N N . ALA A 1 83 ? 19.669 -3.827 -6.645 1.00 49.50 83 ALA A N 1
ATOM 660 C CA . ALA A 1 83 ? 20.514 -3.803 -5.443 1.00 49.50 83 ALA A CA 1
ATOM 661 C C . ALA A 1 83 ? 21.594 -2.694 -5.436 1.00 49.50 83 ALA A C 1
ATOM 663 O O . ALA A 1 83 ? 22.614 -2.829 -4.759 1.00 49.50 83 ALA A O 1
ATOM 664 N N . SER A 1 84 ? 21.452 -1.606 -6.201 1.00 49.91 84 SER A N 1
ATOM 665 C CA . SER A 1 84 ? 22.504 -0.579 -6.296 1.00 49.91 84 SER A CA 1
ATOM 666 C C . SER A 1 84 ? 21.978 0.822 -6.605 1.00 49.91 84 SER A C 1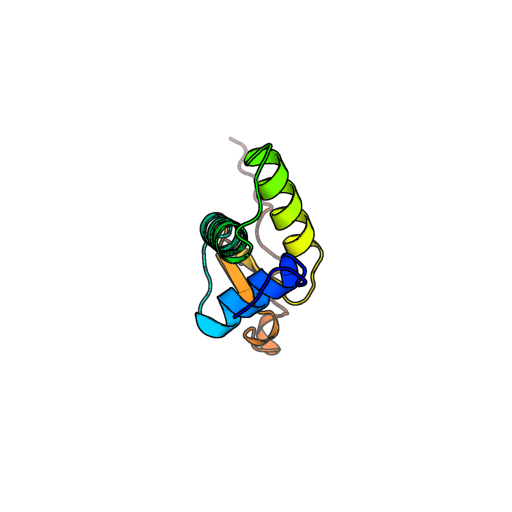
ATOM 668 O O . SER A 1 84 ? 22.166 1.319 -7.708 1.00 49.91 84 SER A O 1
ATOM 670 N N . SER A 1 85 ? 21.407 1.509 -5.612 1.00 47.62 85 SER A N 1
ATOM 671 C CA . SER A 1 85 ? 21.424 2.983 -5.584 1.00 47.62 85 SER A CA 1
ATOM 672 C C . SER A 1 85 ? 20.960 3.550 -4.240 1.00 47.62 85 SER A C 1
ATOM 674 O O . SER A 1 85 ? 19.781 3.841 -4.072 1.00 47.62 85 SER A O 1
ATOM 676 N N . ALA A 1 86 ? 21.895 3.721 -3.296 1.00 44.97 86 ALA A N 1
ATOM 677 C CA . ALA A 1 86 ? 22.002 4.904 -2.422 1.00 44.97 86 ALA A CA 1
ATOM 678 C C . ALA A 1 86 ? 23.187 4.752 -1.444 1.00 44.97 86 ALA A C 1
ATOM 680 O O . ALA A 1 86 ? 23.032 4.547 -0.243 1.00 44.97 86 ALA A O 1
ATOM 681 N N . SER A 1 87 ? 24.409 4.851 -1.965 1.00 43.66 87 SER A N 1
ATOM 682 C CA . SER A 1 87 ? 25.595 5.201 -1.174 1.00 43.66 87 SER A CA 1
ATOM 683 C C . SER A 1 87 ? 26.515 6.051 -2.043 1.00 43.66 87 SER A C 1
ATOM 685 O O . SER A 1 87 ? 27.424 5.555 -2.693 1.00 43.66 87 SER A O 1
ATOM 687 N N . ALA A 1 88 ? 26.219 7.345 -2.084 1.00 40.16 88 ALA A N 1
ATOM 688 C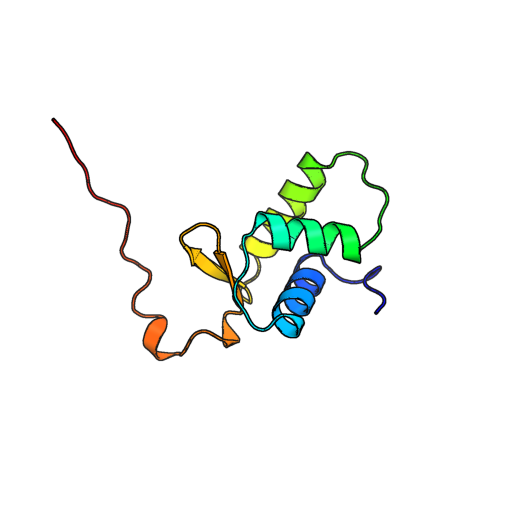 CA . ALA A 1 88 ? 27.141 8.406 -2.476 1.00 40.16 88 ALA A CA 1
ATOM 689 C C . ALA A 1 88 ? 26.709 9.629 -1.648 1.00 40.16 88 ALA A C 1
ATOM 691 O O . ALA A 1 88 ? 25.681 10.236 -1.919 1.00 40.16 88 ALA A O 1
ATOM 692 N N . ALA A 1 89 ? 27.247 9.832 -0.445 1.00 44.03 89 ALA A N 1
ATOM 693 C CA . ALA A 1 89 ? 28.523 10.506 -0.219 1.00 44.03 89 ALA A CA 1
ATOM 694 C C . ALA A 1 89 ? 28.652 11.767 -1.084 1.00 44.03 89 ALA A C 1
ATOM 696 O O . ALA A 1 89 ? 29.056 11.692 -2.239 1.00 44.03 89 ALA A O 1
ATOM 697 N N . ASN A 1 90 ? 28.367 12.930 -0.499 1.00 38.00 90 ASN A N 1
ATOM 698 C CA . ASN A 1 90 ? 29.056 14.143 -0.913 1.00 38.00 90 ASN A CA 1
ATOM 699 C C . ASN A 1 90 ? 29.385 14.990 0.317 1.00 38.00 90 ASN A C 1
ATOM 701 O O . ASN A 1 90 ? 28.575 15.773 0.805 1.00 38.00 90 ASN A O 1
ATOM 705 N N . SER A 1 91 ? 30.597 14.774 0.821 1.00 41.41 91 SER A N 1
ATOM 706 C CA . SER A 1 91 ? 31.330 15.745 1.619 1.00 41.41 91 SER A CA 1
ATOM 707 C C . SER A 1 91 ? 31.730 16.918 0.726 1.00 41.41 91 SER A C 1
ATOM 709 O O . SER A 1 91 ? 32.401 16.706 -0.286 1.00 41.41 91 SER A O 1
ATOM 711 N N . LYS A 1 92 ? 31.374 18.137 1.125 1.00 42.78 92 LYS A N 1
ATOM 712 C CA . LYS A 1 92 ? 32.230 19.324 1.031 1.00 42.78 92 LYS A CA 1
ATOM 713 C C . LYS A 1 92 ? 31.639 20.456 1.852 1.00 42.78 92 LYS A C 1
ATOM 715 O O . LYS A 1 92 ? 30.416 20.671 1.731 1.00 42.78 92 LYS A O 1
#

Nearest PDB structures (foldseek):
  8x6g-assembly1_E  TM=8.442E-01  e=5.163E-05  Staphylococcus aureus
  2krc-assembly1_A  TM=8.087E-01  e=8.279E-04  Bacillus subtilis
  7f75-assembly1_L  TM=8.350E-01  e=1.500E-03  Bacillus subtilis
  6zca-assembly1_D  TM=8.350E-01  e=1.500E-03  Bacillus subtilis
  5y8t-assembly2_B  TM=4.714E-01  e=3.895E+00  Bacillus spizizenii str. W23

Solvent-accessible surface area (backbone atoms only — not comparable to full-atom values): 5840 Å² total; per-residue (Å²): 133,91,39,79,89,52,53,64,44,58,46,42,51,49,53,41,64,75,64,74,56,68,41,46,51,68,59,51,51,51,52,36,55,61,62,44,70,62,92,74,92,47,68,71,58,51,52,53,50,45,51,50,45,42,74,73,34,81,61,50,36,76,82,53,101,56,29,35,38,54,43,86,75,54,56,80,82,58,74,81,63,77,91,73,84,89,88,76,88,81,90,129

pLDDT: mean 85.35, std 18.38, range [38.0, 98.06]

Mean predicted aligned error: 8.29 Å

Foldseek 3Di:
DACQPPDLQVQLQVVQVVVVDKDALVVSLVSSCVRNVDDDPDPVVSSVVSVVVNVVDQQWDDPDPRIIHGPVVDDPVCVPPPPDDDDDDDDD

InterPro domains:
  IPR007759 ASXL, HARE-HTH domain [PS51913] (6-73)
  IPR029757 DNA-directed RNA polymerase subunit delta [TIGR04567] (8-78)
  IPR038087 DNA-directed RNA polymerase subunit delta, N-terminal domain superfamily [G3DSA:1.10.10.1250] (1-74)